Protein AF-A0A353R921-F1 (afdb_monom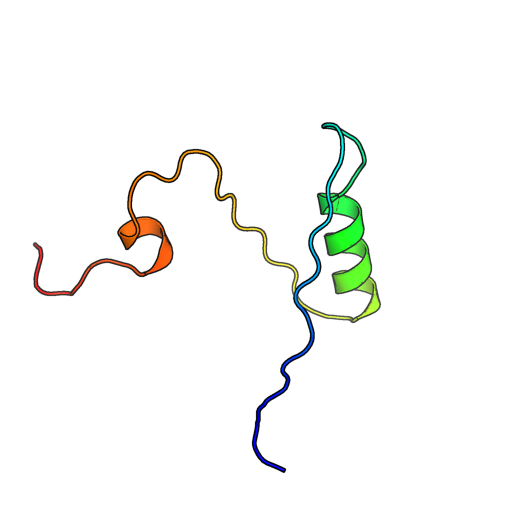er)

Mean predicted aligned error: 7.94 Å

Radius of gyration: 16.14 Å; Cα contacts (8 Å, |Δi|>4): 12; chains: 1; bounding box: 40×41×28 Å

Sequence (57 aa):
LKGDMKSPILCLYGPPGVGKTSLGKSVARALGRNFARISLGGLHDESEIRGHRRTYI

Secondary structure (DSSP, 8-state):
------PPPP----STTS-HHHHHHHHHHHTT--------TT---THHHH---TT--

Structure (mmCIF, N/CA/C/O backbone):
data_AF-A0A353R921-F1
#
_entry.id   AF-A0A353R921-F1
#
loop_
_atom_site.group_PDB
_atom_site.id
_atom_site.type_symbol
_atom_site.label_atom_id
_atom_site.label_alt_id
_atom_site.label_comp_id
_atom_site.label_asym_id
_atom_site.label_entity_id
_atom_site.label_seq_id
_atom_site.pdbx_PDB_ins_code
_atom_site.Cartn_x
_atom_site.Cartn_y
_atom_site.Cartn_z
_atom_site.occupancy
_atom_site.B_iso_or_equiv
_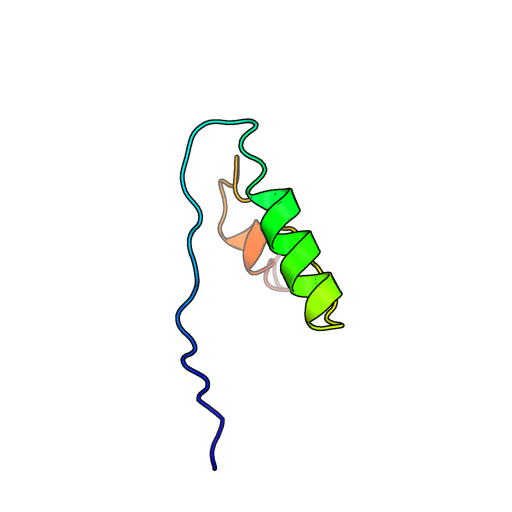atom_site.auth_seq_id
_atom_site.auth_comp_id
_atom_site.auth_asym_id
_atom_site.auth_atom_id
_atom_site.pdbx_PDB_model_num
ATOM 1 N N . LEU A 1 1 ? -30.460 -3.924 2.050 1.00 44.47 1 LEU A N 1
ATOM 2 C CA . LEU A 1 1 ? -29.423 -3.077 1.417 1.00 44.47 1 LEU A CA 1
ATOM 3 C C . LEU A 1 1 ? -28.279 -3.969 0.955 1.00 44.47 1 LEU A C 1
ATOM 5 O O . LEU A 1 1 ? -27.474 -4.407 1.765 1.00 44.47 1 LEU A O 1
ATOM 9 N N . LYS A 1 2 ? -28.295 -4.359 -0.319 1.00 42.03 2 LYS A N 1
ATOM 10 C CA . LYS A 1 2 ? -27.395 -5.370 -0.881 1.00 42.03 2 LYS A CA 1
ATOM 11 C C . LYS A 1 2 ? -26.051 -4.711 -1.240 1.00 42.03 2 LYS A C 1
ATOM 13 O O . LYS A 1 2 ? -25.959 -4.005 -2.230 1.00 42.03 2 LYS A O 1
ATOM 18 N N . GLY A 1 3 ? -25.065 -4.875 -0.361 1.00 51.09 3 GLY A N 1
ATOM 19 C CA . GLY A 1 3 ? -23.723 -5.396 -0.670 1.00 51.09 3 GLY A CA 1
ATOM 20 C C . GLY A 1 3 ? -22.748 -4.680 -1.612 1.00 51.09 3 GLY A C 1
ATOM 21 O O . GLY A 1 3 ? -21.606 -5.118 -1.645 1.00 51.09 3 GLY A O 1
ATOM 22 N N . ASP A 1 4 ? -23.102 -3.613 -2.325 1.00 56.88 4 ASP A N 1
ATOM 23 C CA . ASP A 1 4 ? -22.176 -2.989 -3.285 1.00 56.88 4 ASP A CA 1
ATOM 24 C C . ASP A 1 4 ? -21.529 -1.721 -2.714 1.00 56.88 4 ASP A C 1
ATOM 26 O O . ASP A 1 4 ? -21.799 -0.604 -3.157 1.00 56.88 4 ASP A O 1
ATOM 30 N N . MET A 1 5 ? -20.634 -1.86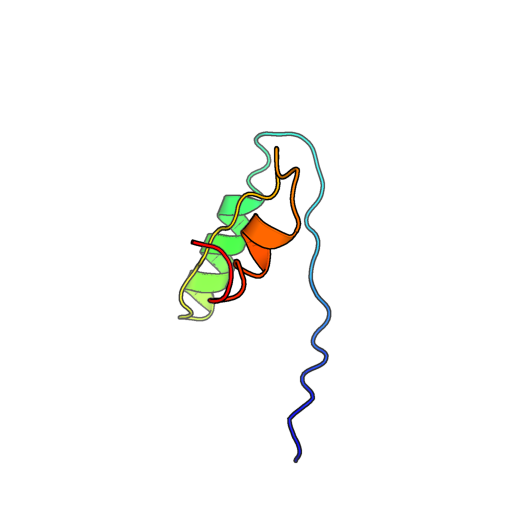5 -1.731 1.00 57.72 5 MET A N 1
ATOM 31 C CA . MET A 1 5 ? -19.683 -0.784 -1.442 1.00 57.72 5 MET A CA 1
ATOM 32 C C . MET A 1 5 ? -18.689 -0.679 -2.606 1.00 57.72 5 MET A C 1
ATOM 34 O O . MET A 1 5 ? -17.553 -1.143 -2.523 1.00 57.72 5 MET A O 1
ATOM 38 N N . LYS A 1 6 ? -19.096 -0.012 -3.691 1.00 61.47 6 LYS A N 1
ATOM 39 C CA . LYS A 1 6 ? -18.179 0.591 -4.667 1.00 61.47 6 LYS A CA 1
ATOM 40 C C . LYS A 1 6 ? -17.534 1.827 -4.038 1.00 61.47 6 LYS A C 1
ATOM 42 O O . LYS A 1 6 ? -17.697 2.946 -4.516 1.00 61.47 6 LYS A O 1
ATOM 47 N N . SER A 1 7 ? -16.848 1.648 -2.914 1.00 72.25 7 SER A N 1
ATOM 48 C CA . SER A 1 7 ? -15.961 2.688 -2.411 1.00 72.25 7 SER A CA 1
ATOM 49 C C . SER A 1 7 ? -14.806 2.809 -3.410 1.00 72.25 7 SER A C 1
ATOM 51 O O . SER A 1 7 ? -14.228 1.783 -3.778 1.00 72.25 7 SER A O 1
ATOM 53 N N . PRO A 1 8 ? -14.486 4.015 -3.902 1.00 83.31 8 PRO A N 1
ATOM 54 C CA . PRO A 1 8 ? -13.405 4.186 -4.861 1.00 83.31 8 PRO A CA 1
ATOM 55 C C . PRO A 1 8 ? -12.078 3.701 -4.265 1.00 83.31 8 PRO A C 1
ATOM 57 O O . PRO A 1 8 ? -11.776 3.946 -3.095 1.00 83.31 8 PRO A O 1
ATOM 60 N N . ILE A 1 9 ? -11.285 3.002 -5.077 1.00 89.31 9 ILE A N 1
ATOM 61 C CA . ILE A 1 9 ? -9.942 2.554 -4.702 1.00 89.31 9 ILE A CA 1
ATOM 62 C C . ILE A 1 9 ? -8.996 3.753 -4.803 1.00 89.31 9 ILE A C 1
ATOM 64 O O . ILE A 1 9 ? -8.940 4.424 -5.832 1.00 89.31 9 ILE A O 1
ATOM 68 N N . LEU A 1 10 ? -8.244 4.020 -3.735 1.00 91.25 10 LEU A N 1
ATOM 69 C CA . LEU A 1 10 ? -7.291 5.126 -3.683 1.00 91.25 10 LEU A CA 1
ATOM 70 C C . LEU A 1 10 ? -5.920 4.695 -4.220 1.00 91.25 10 LEU A C 1
ATOM 72 O O . LEU A 1 10 ? -5.339 3.723 -3.737 1.00 91.25 10 LEU A O 1
ATOM 76 N N . CYS A 1 11 ? -5.370 5.461 -5.163 1.00 93.25 11 CYS A N 1
ATOM 77 C CA . CYS A 1 11 ? -3.992 5.316 -5.631 1.00 93.25 11 CYS A CA 1
ATOM 78 C C . CYS A 1 11 ? -3.131 6.463 -5.085 1.00 93.25 11 CYS A C 1
ATOM 80 O O . CYS A 1 11 ? -3.455 7.634 -5.272 1.00 93.25 11 CYS A O 1
ATOM 82 N N . LEU A 1 12 ? -2.027 6.131 -4.413 1.00 93.69 12 LEU A N 1
ATOM 83 C CA . LEU A 1 12 ? -1.051 7.100 -3.914 1.00 93.69 12 LEU A CA 1
ATOM 84 C C . LEU A 1 12 ? 0.192 7.060 -4.812 1.00 93.69 12 LEU A C 1
ATOM 86 O O . LEU A 1 12 ? 0.904 6.055 -4.825 1.00 93.69 12 LEU A O 1
ATOM 90 N N . TYR A 1 13 ? 0.481 8.148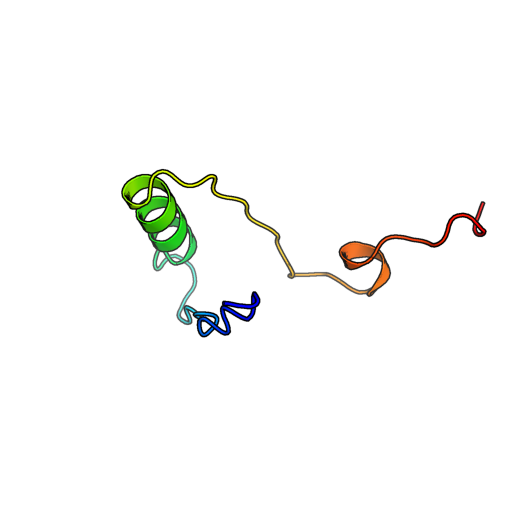 -5.527 1.00 94.25 13 TYR A N 1
ATOM 91 C CA . TYR A 1 13 ? 1.612 8.253 -6.458 1.00 94.25 13 TYR A CA 1
ATOM 92 C C . TYR A 1 13 ? 2.664 9.270 -5.983 1.00 94.25 13 TYR A C 1
ATOM 94 O O . TYR A 1 13 ? 2.353 10.208 -5.257 1.00 94.25 13 TYR A O 1
ATOM 102 N N . GLY A 1 14 ? 3.931 9.064 -6.361 1.00 94.50 14 GLY A N 1
ATOM 103 C CA . GLY A 1 14 ? 5.028 10.006 -6.103 1.00 94.50 14 GLY A CA 1
ATOM 104 C C . GLY A 1 14 ? 6.411 9.336 -6.074 1.00 94.50 14 GLY A C 1
ATOM 105 O O . GLY A 1 14 ? 6.484 8.113 -6.231 1.00 94.50 14 GLY A O 1
ATOM 106 N N . PRO A 1 15 ? 7.489 10.084 -5.781 1.00 96.38 15 PRO A N 1
ATOM 107 C CA . PRO A 1 15 ? 8.858 9.562 -5.670 1.00 96.38 15 PRO A CA 1
ATOM 108 C C . PRO A 1 15 ? 9.024 8.440 -4.621 1.00 96.38 15 PRO A C 1
A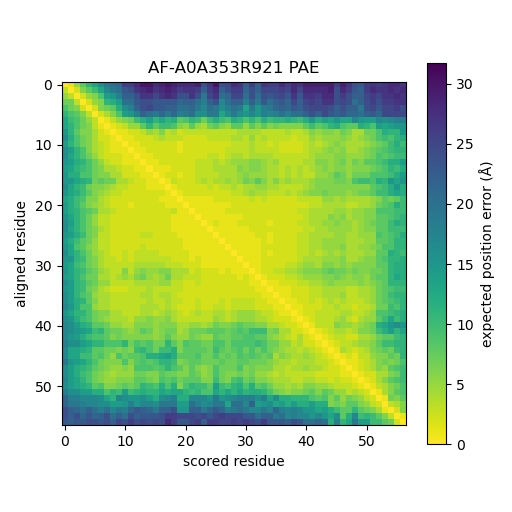TOM 110 O O . PRO A 1 15 ? 8.177 8.290 -3.726 1.00 96.38 15 PRO A O 1
ATOM 113 N N . PRO A 1 16 ? 10.091 7.622 -4.679 1.00 93.56 16 PRO A N 1
ATOM 114 C CA . PRO A 1 16 ? 10.415 6.698 -3.592 1.00 93.56 16 PRO A CA 1
ATOM 115 C C . PRO A 1 16 ? 10.710 7.473 -2.295 1.00 93.56 16 PRO A C 1
ATOM 11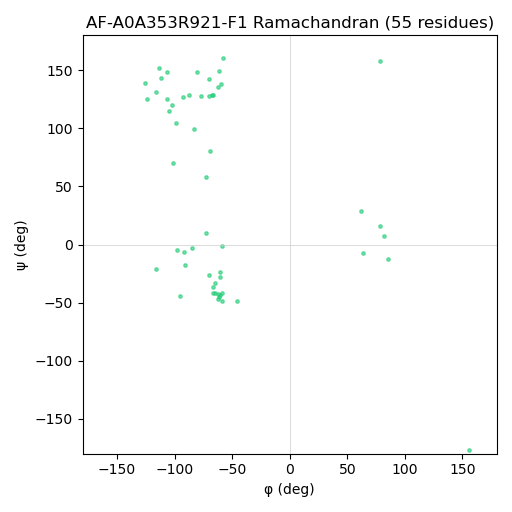7 O O . PRO A 1 16 ? 11.149 8.615 -2.326 1.00 93.56 16 PRO A O 1
ATOM 120 N N . GLY A 1 17 ? 10.420 6.876 -1.137 1.00 93.69 17 GLY A N 1
ATOM 121 C CA . GLY A 1 17 ? 10.693 7.497 0.170 1.00 93.69 17 GLY A CA 1
ATOM 122 C C . GLY A 1 17 ? 9.623 8.460 0.711 1.00 93.69 17 GLY A C 1
ATOM 123 O O . GLY A 1 17 ? 9.619 8.721 1.906 1.00 93.69 17 GLY A O 1
ATOM 124 N N . VAL A 1 18 ? 8.634 8.894 -0.083 1.00 95.69 18 VAL A N 1
ATOM 125 C CA . VAL A 1 18 ? 7.581 9.852 0.362 1.00 95.69 18 VAL A CA 1
ATOM 126 C C . VAL A 1 18 ? 6.523 9.280 1.327 1.00 95.69 18 VAL A C 1
ATOM 128 O O . VAL A 1 18 ? 5.496 9.899 1.578 1.00 95.69 18 VAL A O 1
ATOM 131 N N . GLY A 1 19 ? 6.715 8.065 1.847 1.00 94.62 19 GLY A N 1
ATOM 132 C CA . GLY A 1 19 ? 5.862 7.535 2.917 1.00 94.62 19 GLY A CA 1
ATOM 133 C C . GLY A 1 19 ? 4.486 6.987 2.510 1.00 94.62 19 GLY A C 1
ATOM 134 O O . GLY A 1 19 ? 3.674 6.739 3.397 1.00 94.62 19 GLY A O 1
ATOM 135 N N . LYS A 1 20 ? 4.220 6.702 1.224 1.00 96.06 20 LYS A N 1
ATOM 136 C CA . LYS A 1 20 ? 2.949 6.102 0.736 1.00 96.06 20 LYS A CA 1
ATOM 137 C C . LYS A 1 20 ? 2.466 4.913 1.584 1.00 96.06 20 LYS A C 1
ATOM 139 O O . LYS A 1 20 ? 1.322 4.865 2.027 1.00 96.06 20 LYS A O 1
ATOM 144 N N . THR A 1 21 ? 3.370 3.976 1.871 1.00 94.56 21 THR A N 1
ATOM 145 C CA . THR A 1 21 ? 3.087 2.799 2.710 1.00 94.56 21 THR A CA 1
ATOM 146 C C . THR A 1 21 ? 2.806 3.174 4.165 1.00 94.56 21 THR A C 1
ATOM 148 O O . THR A 1 21 ? 1.973 2.549 4.816 1.00 94.56 21 THR A O 1
ATOM 151 N N . SER A 1 22 ? 3.506 4.182 4.691 1.00 95.94 22 SER A N 1
ATOM 152 C CA . SER A 1 22 ? 3.312 4.658 6.063 1.00 95.94 22 SER A CA 1
ATOM 153 C C . SER A 1 22 ? 1.932 5.291 6.228 1.00 95.94 22 SER A C 1
ATOM 155 O O . SER A 1 22 ? 1.233 4.986 7.192 1.00 95.94 22 SER A O 1
ATOM 157 N N . LEU A 1 23 ? 1.495 6.077 5.238 1.00 95.06 23 LEU A N 1
ATOM 158 C CA . LEU A 1 23 ? 0.164 6.678 5.220 1.00 95.06 23 LEU A CA 1
ATOM 159 C C . LEU A 1 23 ? -0.934 5.607 5.264 1.00 95.06 23 LEU A C 1
ATOM 161 O O . LEU A 1 23 ? -1.805 5.668 6.127 1.00 95.06 23 LEU A O 1
ATOM 165 N N . GLY A 1 24 ? -0.843 4.572 4.421 1.00 94.62 24 GLY A N 1
ATOM 166 C CA . GLY A 1 24 ? -1.795 3.453 4.441 1.00 94.62 24 GLY A CA 1
ATOM 167 C C . GLY A 1 24 ? -1.843 2.718 5.789 1.00 94.62 24 GLY A C 1
ATOM 168 O O . GLY A 1 24 ? -2.926 2.428 6.297 1.00 94.62 24 GLY A O 1
ATOM 169 N N . LYS A 1 25 ? -0.681 2.480 6.418 1.00 95.75 25 LYS A N 1
ATOM 170 C CA . LYS A 1 25 ? -0.605 1.895 7.770 1.00 95.75 25 LYS A CA 1
ATOM 171 C C . LYS A 1 25 ? -1.265 2.789 8.821 1.00 95.75 25 LYS A C 1
ATOM 173 O O . LYS A 1 25 ? -1.964 2.280 9.692 1.00 95.75 25 LYS A O 1
ATOM 178 N N . SER A 1 26 ? -1.044 4.101 8.758 1.00 96.81 26 SER A N 1
ATOM 179 C CA . SER A 1 26 ? -1.644 5.066 9.688 1.00 96.81 26 SER A CA 1
ATOM 180 C C . SER A 1 26 ? -3.163 5.128 9.545 1.00 96.81 26 SER A C 1
ATOM 182 O O . SER A 1 26 ? -3.855 5.116 10.558 1.00 96.81 26 SER A O 1
ATOM 184 N N . VAL A 1 27 ? -3.681 5.106 8.313 1.00 94.81 27 VAL A N 1
ATOM 185 C CA . VAL A 1 27 ? -5.127 5.047 8.047 1.00 94.81 27 VAL A CA 1
ATOM 186 C C . VAL A 1 27 ? -5.731 3.756 8.603 1.00 94.81 27 VAL A C 1
ATOM 188 O O . VAL A 1 27 ? -6.733 3.807 9.308 1.00 94.81 27 VAL A O 1
ATOM 191 N N . ALA A 1 28 ? -5.103 2.601 8.361 1.00 95.56 28 ALA A N 1
ATOM 192 C CA . ALA A 1 28 ? -5.579 1.325 8.898 1.00 95.56 28 ALA A CA 1
ATOM 193 C C . ALA A 1 28 ? -5.598 1.306 10.438 1.00 95.56 28 ALA A C 1
ATOM 195 O O . ALA A 1 28 ? -6.599 0.897 11.024 1.00 95.56 28 ALA A O 1
ATOM 196 N N . ARG A 1 29 ? -4.546 1.829 11.094 1.00 96.50 29 ARG A N 1
ATOM 197 C CA . ARG A 1 29 ? -4.501 1.983 12.561 1.00 96.50 29 ARG A CA 1
ATOM 198 C C . ARG A 1 29 ? -5.599 2.909 13.086 1.00 96.50 29 ARG A C 1
ATOM 200 O O . ARG A 1 29 ? -6.252 2.556 14.058 1.00 96.50 29 ARG A O 1
ATOM 207 N N . ALA A 1 30 ? -5.820 4.057 12.443 1.00 97.06 30 ALA A N 1
ATOM 208 C CA . ALA A 1 30 ? -6.851 5.016 12.846 1.00 97.06 30 ALA A CA 1
ATOM 209 C C . ALA A 1 30 ? -8.273 4.448 12.700 1.00 97.06 30 ALA A C 1
ATOM 211 O O . ALA A 1 30 ? -9.150 4.760 13.498 1.00 97.06 30 ALA A O 1
ATOM 212 N N . LEU A 1 31 ? -8.490 3.584 11.705 1.00 95.00 31 LEU A N 1
ATOM 213 C CA . LEU A 1 31 ? -9.761 2.891 11.488 1.00 95.00 31 LEU A CA 1
ATOM 214 C C . LEU A 1 31 ? -9.908 1.603 12.317 1.00 95.00 31 LEU A C 1
ATOM 216 O O . LEU A 1 31 ? -10.939 0.942 12.205 1.00 95.00 31 LEU A O 1
ATOM 220 N N . GLY A 1 32 ? -8.889 1.204 13.088 1.00 94.94 32 GLY A N 1
ATOM 221 C CA . GLY A 1 32 ? -8.883 -0.063 13.828 1.00 94.94 32 GLY A CA 1
ATOM 222 C C . GLY A 1 32 ? -8.969 -1.303 12.928 1.00 94.94 32 GLY A C 1
ATOM 223 O O . GLY A 1 32 ? -9.524 -2.321 13.334 1.00 94.94 32 GLY A O 1
ATOM 224 N N . ARG A 1 33 ? -8.473 -1.222 11.686 1.00 94.50 33 ARG A N 1
ATOM 225 C CA . ARG A 1 33 ? -8.529 -2.309 10.694 1.00 94.50 33 ARG A CA 1
ATOM 226 C C . ARG A 1 33 ? -7.159 -2.952 10.495 1.00 94.50 33 ARG A C 1
ATOM 228 O O . ARG A 1 33 ? -6.129 -2.282 10.548 1.00 94.50 33 ARG A O 1
ATOM 235 N N . ASN A 1 34 ? -7.156 -4.249 10.187 1.00 94.06 34 ASN A N 1
ATOM 236 C CA . ASN A 1 34 ? -5.935 -4.969 9.832 1.00 94.06 34 ASN A CA 1
ATOM 237 C C . ASN A 1 34 ? -5.316 -4.392 8.553 1.00 94.06 34 ASN A C 1
ATOM 239 O O . ASN A 1 34 ? -6.010 -4.139 7.567 1.00 94.06 34 ASN A O 1
ATOM 243 N N . PHE A 1 35 ? -3.997 -4.209 8.568 1.00 95.12 35 PHE A N 1
ATOM 244 C CA . PHE A 1 35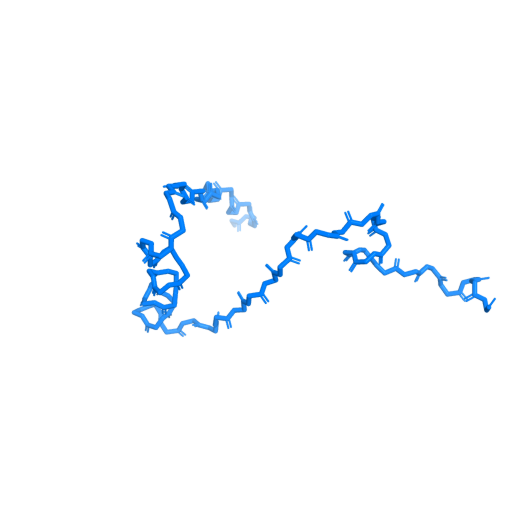 ? -3.237 -3.734 7.418 1.00 95.12 35 PHE A CA 1
ATOM 245 C C . PHE A 1 35 ? -2.522 -4.902 6.735 1.00 95.12 35 PHE A C 1
ATOM 247 O O . PHE A 1 35 ? -1.661 -5.537 7.342 1.00 95.12 35 PHE A O 1
ATOM 254 N N . ALA A 1 36 ? -2.828 -5.141 5.461 1.00 94.06 36 ALA A N 1
ATOM 255 C CA . ALA A 1 36 ? -2.107 -6.079 4.606 1.00 94.06 36 ALA A CA 1
ATOM 256 C C . ALA A 1 36 ? -1.349 -5.318 3.510 1.00 94.06 36 ALA A C 1
ATOM 258 O O . ALA A 1 36 ? -1.841 -4.322 2.978 1.00 94.06 36 ALA A O 1
ATOM 259 N N . ARG A 1 37 ? -0.147 -5.790 3.161 1.00 92.06 37 ARG A N 1
ATOM 260 C CA . ARG A 1 37 ? 0.661 -5.241 2.064 1.00 92.06 37 ARG A CA 1
ATOM 261 C C . ARG A 1 37 ? 0.994 -6.348 1.077 1.00 92.06 37 ARG A C 1
ATOM 263 O O . ARG A 1 37 ? 1.622 -7.325 1.465 1.00 92.06 37 ARG A O 1
ATOM 270 N N . ILE A 1 38 ? 0.659 -6.131 -0.188 1.00 91.44 38 ILE A N 1
ATOM 271 C CA . ILE A 1 38 ? 1.040 -6.994 -1.308 1.00 91.44 38 ILE A CA 1
ATOM 272 C C . ILE A 1 38 ? 1.942 -6.167 -2.229 1.00 91.44 38 ILE A C 1
ATOM 274 O O . ILE A 1 38 ? 1.638 -5.009 -2.515 1.00 91.44 38 ILE A O 1
ATOM 278 N N . SER A 1 39 ? 3.086 -6.723 -2.629 1.00 89.44 39 SER A N 1
ATOM 279 C CA . SER A 1 39 ? 3.973 -6.102 -3.618 1.00 89.44 39 SER A CA 1
ATOM 280 C C . SER A 1 39 ? 3.608 -6.636 -4.995 1.00 89.44 39 SER A C 1
ATOM 282 O O . SER A 1 39 ? 3.580 -7.845 -5.172 1.00 89.44 39 SER A O 1
ATOM 284 N N . LEU A 1 40 ? 3.344 -5.747 -5.952 1.00 88.62 40 LEU A N 1
ATOM 285 C CA . LEU A 1 40 ? 3.057 -6.118 -7.345 1.00 88.62 40 LEU A CA 1
ATOM 286 C C . LEU A 1 40 ? 4.288 -5.990 -8.258 1.00 88.62 40 LEU A C 1
ATOM 288 O O . LEU A 1 40 ? 4.222 -6.295 -9.442 1.00 88.62 40 LEU A O 1
ATOM 292 N N . GLY A 1 41 ? 5.408 -5.488 -7.732 1.00 88.19 41 GLY A N 1
ATOM 293 C CA . GLY A 1 41 ? 6.639 -5.347 -8.506 1.00 88.19 41 GLY A CA 1
ATOM 294 C C . GLY A 1 41 ? 7.258 -6.710 -8.800 1.00 88.19 41 GLY A C 1
ATOM 295 O O . GLY A 1 41 ? 7.480 -7.478 -7.868 1.00 88.19 41 GLY A O 1
ATOM 296 N N . GLY A 1 42 ? 7.559 -6.975 -10.073 1.00 88.81 42 GLY A N 1
ATOM 297 C CA . GLY A 1 42 ? 8.184 -8.225 -10.514 1.00 88.81 42 GLY A CA 1
ATOM 298 C C . GLY A 1 42 ? 7.220 -9.398 -10.706 1.00 88.81 42 GLY A C 1
ATOM 299 O O . GLY A 1 42 ? 7.698 -10.499 -10.962 1.00 88.81 42 GLY A O 1
ATOM 300 N N . LEU A 1 43 ? 5.903 -9.172 -10.610 1.00 89.19 43 LEU A N 1
ATOM 301 C CA . LEU A 1 43 ? 4.912 -10.177 -10.992 1.00 89.19 43 LEU A CA 1
ATOM 302 C C . LEU A 1 43 ? 4.959 -10.398 -12.502 1.00 89.19 43 LEU A C 1
ATOM 304 O O . LEU A 1 43 ? 4.862 -9.436 -13.268 1.00 89.19 43 LEU A O 1
ATOM 308 N N . HIS A 1 44 ? 5.069 -11.656 -12.910 1.00 87.19 44 HIS A N 1
ATOM 309 C CA . HIS A 1 44 ? 5.060 -12.031 -14.325 1.00 87.19 44 HIS A CA 1
ATOM 310 C C . HIS A 1 44 ? 3.852 -12.894 -14.685 1.00 87.19 44 HIS A C 1
ATOM 312 O O . HIS A 1 44 ? 3.480 -12.932 -15.857 1.00 87.19 44 HIS A O 1
ATOM 318 N N . ASP A 1 45 ? 3.222 -13.542 -13.699 1.00 86.38 45 ASP A N 1
ATOM 319 C CA . ASP A 1 45 ? 2.085 -14.429 -13.920 1.00 86.38 45 ASP A CA 1
ATOM 320 C C . ASP A 1 45 ? 0.865 -14.040 -13.062 1.00 86.38 45 ASP A C 1
ATOM 322 O O . ASP A 1 45 ? 0.956 -13.719 -11.875 1.00 86.38 45 ASP A O 1
ATOM 326 N N . GLU A 1 46 ? -0.317 -14.114 -13.669 1.00 83.50 46 GLU A N 1
ATOM 327 C CA . GLU A 1 46 ? -1.614 -13.952 -13.010 1.00 83.50 46 GLU A CA 1
ATOM 328 C C . GLU A 1 46 ? -1.839 -15.014 -11.921 1.00 83.50 46 GLU A C 1
ATOM 330 O O . GLU A 1 46 ? -2.523 -14.766 -10.917 1.00 83.50 46 GLU A O 1
ATOM 335 N N . SER A 1 47 ? -1.222 -16.185 -12.082 1.00 84.19 47 SER A N 1
ATOM 336 C CA . SER A 1 47 ? -1.276 -17.277 -11.113 1.00 84.19 47 SER A CA 1
ATOM 337 C C . SER A 1 47 ? -0.707 -16.899 -9.739 1.00 84.19 47 SER A C 1
ATOM 339 O O . SER A 1 47 ? -1.115 -17.487 -8.737 1.00 84.19 47 SER A O 1
ATOM 341 N N . GLU A 1 48 ? 0.174 -15.894 -9.660 1.00 81.12 48 GLU A N 1
ATOM 342 C CA . GLU A 1 48 ? 0.715 -15.370 -8.396 1.00 81.12 48 GLU A CA 1
ATOM 343 C C . GLU A 1 48 ? -0.344 -14.609 -7.573 1.00 81.12 48 GLU A C 1
ATOM 345 O O . GLU A 1 48 ? -0.263 -14.557 -6.346 1.00 81.12 48 GLU A O 1
ATOM 350 N N . ILE A 1 49 ? -1.368 -14.049 -8.232 1.00 86.81 49 ILE A N 1
ATOM 351 C CA . ILE A 1 49 ? -2.487 -13.351 -7.575 1.00 86.81 49 ILE A CA 1
ATOM 352 C C . ILE A 1 49 ? -3.677 -14.291 -7.378 1.00 86.81 49 ILE A C 1
ATOM 354 O O . ILE A 1 49 ? -4.316 -14.280 -6.325 1.00 86.81 49 ILE A O 1
ATOM 358 N N . ARG A 1 50 ? -4.018 -15.078 -8.405 1.00 85.62 50 ARG A N 1
ATOM 359 C CA . ARG A 1 50 ? -5.248 -15.888 -8.426 1.00 85.62 50 ARG A CA 1
ATOM 360 C C . ARG A 1 50 ? -5.069 -17.299 -7.873 1.00 85.62 50 ARG A C 1
ATOM 362 O O . ARG A 1 50 ? -6.067 -17.923 -7.512 1.00 85.62 50 ARG A O 1
ATOM 369 N N . GLY A 1 51 ? -3.831 -17.780 -7.780 1.00 84.12 51 GLY A N 1
ATOM 370 C CA . GLY A 1 51 ? -3.508 -19.157 -7.424 1.00 84.12 51 GLY A CA 1
ATOM 371 C C . GLY A 1 51 ? -3.700 -20.131 -8.591 1.00 84.12 51 GLY A C 1
ATOM 372 O O . GLY A 1 51 ? -4.453 -19.882 -9.533 1.00 84.12 51 GLY A O 1
ATOM 373 N N . HIS A 1 52 ? -3.015 -21.272 -8.519 1.00 84.75 52 HIS A N 1
ATOM 374 C CA . HIS A 1 52 ? -3.123 -22.327 -9.525 1.00 84.75 52 HIS A CA 1
ATOM 375 C C . HIS A 1 52 ? -4.365 -23.200 -9.303 1.00 84.75 52 HIS A C 1
ATOM 377 O O . HIS A 1 52 ? -4.802 -23.441 -8.173 1.00 84.75 52 HIS A O 1
ATOM 383 N N . ARG A 1 53 ? -4.933 -23.722 -10.398 1.00 79.44 53 ARG A N 1
ATOM 384 C CA . ARG A 1 53 ? -5.998 -24.734 -10.325 1.00 79.44 53 ARG A CA 1
ATOM 385 C C . ARG A 1 53 ? -5.416 -26.061 -9.835 1.00 79.44 53 ARG A C 1
ATOM 387 O O . ARG A 1 53 ? -4.346 -26.460 -10.275 1.00 79.44 53 ARG A O 1
ATOM 394 N N . ARG A 1 54 ? -6.177 -26.787 -9.005 1.00 76.56 54 ARG A N 1
ATOM 395 C C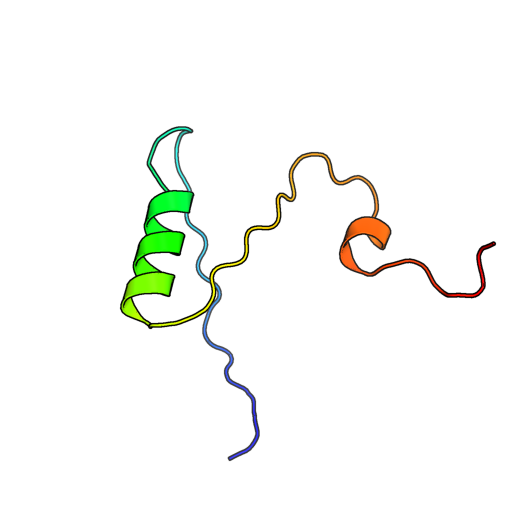A . ARG A 1 54 ? -5.819 -28.095 -8.401 1.00 76.56 54 ARG A CA 1
ATOM 396 C C . ARG A 1 54 ? -5.502 -29.227 -9.397 1.00 76.56 54 ARG A C 1
ATOM 398 O O . ARG A 1 54 ? -5.235 -30.342 -8.975 1.00 76.56 54 ARG A O 1
ATOM 405 N N . THR A 1 55 ? -5.596 -28.969 -10.696 1.00 76.94 55 THR A N 1
ATOM 406 C CA . THR A 1 55 ? -5.333 -2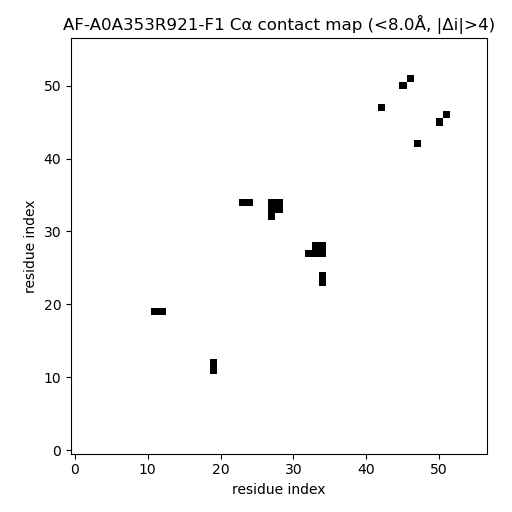9.931 -11.772 1.00 76.94 55 THR A CA 1
ATOM 407 C C . THR A 1 55 ? -3.889 -29.915 -12.265 1.00 76.94 55 THR A C 1
ATOM 409 O O . THR A 1 55 ? -3.537 -30.765 -13.074 1.00 76.94 55 THR A O 1
ATOM 412 N N . TYR A 1 56 ? -3.065 -28.975 -11.800 1.00 53.81 56 TYR A N 1
ATOM 413 C CA . TYR A 1 56 ? -1.631 -28.954 -12.071 1.00 53.81 56 TYR A CA 1
ATOM 414 C C . TYR A 1 56 ? -0.905 -29.551 -10.857 1.00 53.81 56 TYR A C 1
ATOM 416 O O . TYR A 1 56 ? -0.866 -28.922 -9.799 1.00 53.81 56 TYR A O 1
ATOM 424 N N . ILE A 1 57 ? -0.434 -30.796 -11.004 1.00 59.06 57 ILE A N 1
ATOM 425 C CA . ILE A 1 57 ? 0.652 -31.369 -10.190 1.00 59.06 57 ILE A CA 1
ATOM 426 C C . ILE A 1 57 ? 1.962 -30.947 -10.848 1.00 59.06 57 ILE A C 1
ATOM 428 O O . ILE A 1 57 ? 2.010 -31.019 -12.098 1.00 59.06 57 ILE A O 1
#

pLDDT: mean 85.21, std 14.26, range [42.03, 97.06]

Solvent-accessible surface area (backbone atoms only — not comparable to full-atom values): 4225 Å² total; per-residue (Å²): 135,86,87,73,82,80,66,82,85,86,85,84,84,78,69,88,88,76,44,64,70,55,52,54,48,51,52,24,58,76,69,75,43,88,78,85,87,83,83,71,81,88,69,86,55,69,50,81,80,73,51,78,65,94,84,68,129

Foldseek 3Di:
DDDDPPPDDDDDDDDPPPCPVVVQVVVCVVVVHDDDDDDPPPDDDPCVVVPDDPVPD